Protein AF-A0A0Q8XQ26-F1 (afdb_monomer_lite)

Structure (mmCIF, N/CA/C/O backbone):
data_AF-A0A0Q8XQ26-F1
#
_entry.id   AF-A0A0Q8XQ26-F1
#
loop_
_atom_site.group_PDB
_atom_site.id
_atom_site.type_symbol
_atom_site.label_atom_id
_atom_site.label_alt_id
_atom_site.label_comp_id
_atom_site.label_asym_id
_atom_site.label_entity_id
_atom_site.label_seq_id
_atom_site.pdbx_PDB_ins_code
_atom_site.Cartn_x
_atom_site.Cartn_y
_atom_site.Cartn_z
_atom_site.occupancy
_atom_site.B_iso_or_equiv
_atom_site.auth_seq_id
_atom_site.auth_comp_id
_atom_site.auth_asym_id
_atom_site.auth_atom_id
_atom_site.pdbx_PDB_model_num
ATOM 1 N N . MET A 1 1 ? 8.847 16.265 -3.676 1.00 37.41 1 MET A N 1
ATOM 2 C CA . MET A 1 1 ? 8.189 16.111 -4.995 1.00 37.41 1 MET A CA 1
ATOM 3 C C . MET A 1 1 ? 8.810 14.919 -5.728 1.00 37.41 1 MET A C 1
ATOM 5 O O . MET A 1 1 ? 9.864 15.051 -6.339 1.00 37.41 1 MET A O 1
ATOM 9 N N . ILE A 1 2 ? 8.237 13.720 -5.571 1.00 44.59 2 ILE A N 1
ATOM 10 C CA . ILE A 1 2 ? 8.802 12.487 -6.148 1.00 44.59 2 ILE A CA 1
ATOM 11 C C . ILE A 1 2 ? 8.500 12.443 -7.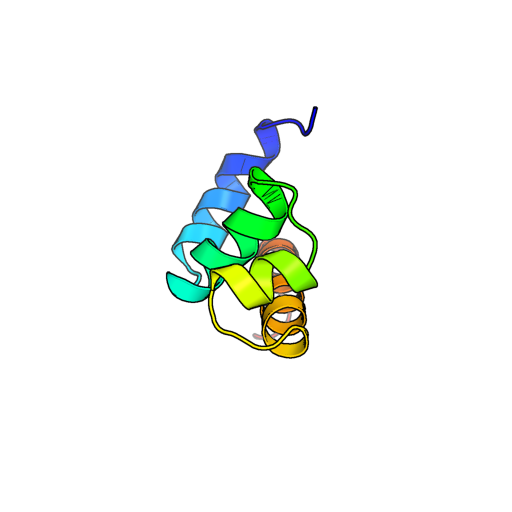652 1.00 44.59 2 ILE A C 1
ATOM 13 O O . ILE A 1 2 ? 7.374 12.630 -8.104 1.00 44.59 2 ILE A O 1
ATOM 17 N N . ARG A 1 3 ? 9.572 12.279 -8.424 1.00 46.50 3 ARG A N 1
ATOM 18 C CA . ARG A 1 3 ? 9.700 12.606 -9.846 1.00 46.50 3 ARG A CA 1
ATOM 19 C C . ARG A 1 3 ? 9.108 11.482 -10.712 1.00 46.50 3 ARG A C 1
ATOM 21 O O . ARG A 1 3 ? 9.604 10.358 -10.724 1.00 46.50 3 ARG A O 1
ATOM 28 N N . TRP A 1 4 ? 8.064 11.806 -11.472 1.00 51.44 4 TRP A N 1
ATOM 29 C CA . TRP A 1 4 ? 7.216 10.892 -12.253 1.00 51.44 4 TRP A CA 1
ATOM 30 C C . TRP A 1 4 ? 7.905 10.140 -13.415 1.00 51.44 4 TRP A C 1
ATOM 32 O O . TRP A 1 4 ? 7.277 9.310 -14.070 1.00 51.44 4 TRP A O 1
ATOM 42 N N . LEU A 1 5 ? 9.199 10.345 -13.689 1.00 47.69 5 LEU A N 1
ATOM 43 C CA . LEU A 1 5 ? 9.875 9.682 -14.817 1.00 47.69 5 LEU A CA 1
ATOM 44 C C . LEU A 1 5 ? 10.105 8.167 -14.617 1.00 47.69 5 LEU A C 1
ATOM 46 O O . LEU A 1 5 ? 10.188 7.431 -15.599 1.00 47.69 5 LEU A O 1
ATOM 50 N N . LYS A 1 6 ? 10.095 7.653 -13.377 1.00 53.34 6 LYS A N 1
ATOM 51 C CA . LYS A 1 6 ? 10.165 6.199 -13.088 1.00 53.34 6 LYS A CA 1
ATOM 52 C C . LYS A 1 6 ? 8.828 5.457 -13.338 1.00 53.34 6 LYS A C 1
ATOM 54 O O . LYS A 1 6 ? 8.780 4.226 -13.298 1.00 53.34 6 LYS A O 1
ATOM 59 N N . MET A 1 7 ? 7.747 6.179 -13.669 1.00 55.53 7 MET A N 1
ATOM 60 C CA . MET A 1 7 ? 6.362 5.675 -13.703 1.00 55.53 7 MET A CA 1
ATOM 61 C C . MET A 1 7 ? 6.037 4.677 -14.819 1.00 55.53 7 MET A C 1
ATOM 63 O O . MET A 1 7 ? 5.057 3.955 -14.690 1.00 55.53 7 MET A O 1
ATOM 67 N N . ARG A 1 8 ? 6.777 4.596 -15.934 1.00 59.00 8 ARG A N 1
ATOM 68 C CA . ARG A 1 8 ? 6.446 3.606 -16.991 1.00 59.00 8 ARG A CA 1
ATOM 69 C C . ARG A 1 8 ? 6.779 2.171 -16.578 1.00 59.00 8 ARG A C 1
ATOM 71 O O . ARG A 1 8 ? 5.970 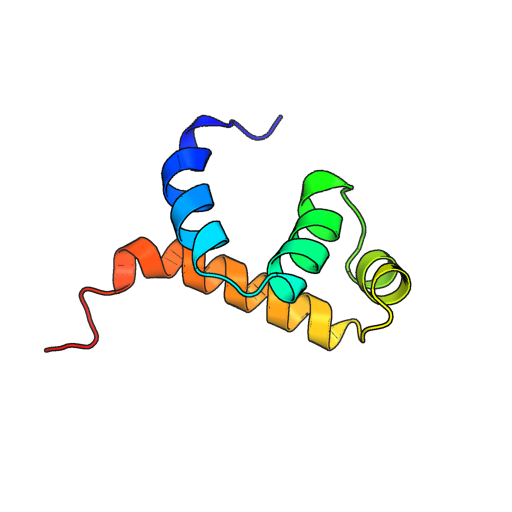1.277 -16.818 1.00 59.00 8 ARG A O 1
ATOM 78 N N . ARG A 1 9 ? 7.939 1.951 -15.947 1.00 60.12 9 ARG A N 1
ATOM 79 C CA . ARG A 1 9 ? 8.310 0.636 -15.391 1.00 60.12 9 ARG A CA 1
ATOM 80 C C . ARG A 1 9 ? 7.457 0.312 -14.169 1.00 60.12 9 ARG A C 1
ATOM 82 O O . ARG A 1 9 ? 6.884 -0.771 -14.116 1.00 60.12 9 ARG A O 1
ATOM 89 N N . MET A 1 10 ? 7.269 1.299 -13.288 1.00 66.88 10 MET A N 1
ATOM 90 C CA . MET A 1 10 ? 6.365 1.186 -12.143 1.00 66.88 10 MET A CA 1
ATOM 91 C C . MET A 1 10 ? 4.956 0.798 -12.580 1.00 66.88 10 MET A C 1
ATOM 93 O O . MET A 1 10 ? 4.467 -0.205 -12.100 1.00 66.88 10 MET A O 1
ATOM 97 N N . ARG A 1 11 ? 4.341 1.478 -13.560 1.00 66.56 11 ARG A N 1
ATOM 98 C CA . ARG A 1 11 ? 2.987 1.150 -14.052 1.00 66.56 11 ARG A CA 1
ATOM 99 C C . ARG A 1 11 ? 2.857 -0.262 -14.621 1.00 66.56 11 ARG A C 1
ATOM 101 O O . ARG A 1 11 ? 1.795 -0.855 -14.472 1.00 66.56 11 ARG A O 1
ATOM 108 N N . ARG A 1 12 ? 3.891 -0.810 -15.272 1.00 67.75 12 ARG A N 1
ATOM 109 C CA . ARG A 1 12 ? 3.865 -2.203 -15.763 1.00 67.75 12 ARG A CA 1
ATOM 110 C C . ARG A 1 12 ? 3.896 -3.208 -14.617 1.00 67.75 12 ARG A C 1
ATOM 112 O O . ARG A 1 12 ? 3.099 -4.136 -14.626 1.00 67.75 12 ARG A O 1
ATOM 119 N N . ALA A 1 13 ? 4.77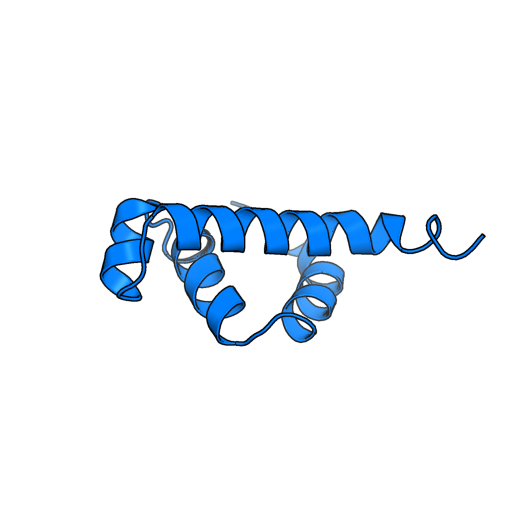4 -2.999 -13.641 1.00 69.19 13 ALA A N 1
ATOM 120 C CA . ALA A 1 13 ? 4.825 -3.824 -12.438 1.00 69.19 13 ALA A CA 1
ATOM 121 C C . ALA A 1 13 ? 3.548 -3.666 -11.594 1.00 69.19 13 ALA A C 1
ATOM 123 O O . ALA A 1 13 ? 2.980 -4.658 -11.157 1.00 69.19 13 ALA A O 1
ATOM 124 N N . PHE A 1 14 ? 3.026 -2.441 -11.481 1.00 70.19 14 PHE A N 1
ATOM 125 C CA . PHE A 1 14 ? 1.737 -2.137 -10.859 1.00 70.19 14 PHE A CA 1
ATOM 126 C C . PHE A 1 14 ? 0.609 -2.905 -11.535 1.00 70.19 14 PHE A C 1
ATOM 128 O O . PHE A 1 14 ? -0.127 -3.601 -10.857 1.00 70.19 14 PHE A O 1
ATOM 135 N N . ARG A 1 15 ? 0.516 -2.880 -12.871 1.00 70.00 15 ARG A N 1
ATOM 136 C CA . ARG A 1 15 ? -0.484 -3.658 -13.625 1.00 70.00 15 ARG A CA 1
ATOM 137 C C . ARG A 1 15 ? -0.363 -5.177 -13.462 1.00 70.00 15 ARG A C 1
ATOM 139 O O . ARG A 1 15 ? -1.326 -5.871 -13.767 1.00 70.00 15 ARG A O 1
ATOM 146 N N . ALA A 1 16 ? 0.778 -5.688 -13.009 1.00 75.56 16 ALA A N 1
ATOM 147 C CA . ALA A 1 16 ? 0.964 -7.107 -12.716 1.00 75.56 16 ALA A CA 1
ATOM 148 C C . ALA A 1 16 ? 0.616 -7.477 -11.260 1.00 75.56 16 ALA A C 1
ATOM 150 O O . ALA A 1 16 ? 0.518 -8.660 -10.954 1.00 75.56 16 ALA A O 1
ATOM 151 N N . LEU A 1 17 ? 0.439 -6.490 -10.373 1.00 71.31 17 LEU A N 1
ATOM 152 C CA . LEU A 1 17 ? 0.063 -6.696 -8.971 1.00 71.31 17 LEU A CA 1
ATOM 153 C C . LEU A 1 17 ? -1.459 -6.871 -8.807 1.00 71.31 17 LEU A C 1
ATOM 155 O O . LEU A 1 17 ? -2.202 -6.330 -9.629 1.00 71.31 17 LEU A O 1
ATOM 159 N N . PRO A 1 18 ? -1.935 -7.567 -7.760 1.00 80.25 18 PRO A N 1
ATOM 160 C CA . PRO A 1 18 ? -3.359 -7.650 -7.418 1.00 80.25 18 PRO A CA 1
ATOM 161 C C . PRO A 1 18 ? -3.970 -6.267 -7.155 1.00 80.25 18 PRO A C 1
ATOM 163 O O . PRO A 1 18 ? -3.284 -5.370 -6.669 1.00 80.25 18 PRO A O 1
ATOM 166 N N . GLU A 1 19 ? -5.262 -6.083 -7.440 1.00 81.56 19 GLU A N 1
ATOM 167 C CA . GLU A 1 19 ? -5.949 -4.803 -7.187 1.00 81.56 19 GLU A CA 1
ATOM 168 C C . GLU A 1 19 ? -5.936 -4.403 -5.708 1.00 81.56 19 GLU A C 1
ATOM 170 O O . GLU A 1 19 ? -5.742 -3.229 -5.401 1.00 81.56 19 GLU A O 1
ATOM 175 N N . HIS A 1 20 ? -6.039 -5.378 -4.804 1.00 80.69 20 HIS A N 1
ATOM 176 C CA . HIS A 1 20 ? -5.964 -5.156 -3.360 1.00 80.69 20 HIS A CA 1
ATOM 177 C C . HIS A 1 20 ? -4.599 -4.583 -2.932 1.00 80.69 20 HIS A C 1
ATOM 179 O O . HIS A 1 20 ? -4.531 -3.534 -2.293 1.00 80.69 20 HIS A O 1
ATOM 185 N N . ASP A 1 21 ? -3.502 -5.187 -3.400 1.00 81.38 21 ASP A N 1
ATOM 186 C CA . ASP A 1 21 ? -2.135 -4.731 -3.111 1.00 81.38 21 ASP A CA 1
ATOM 187 C C . ASP A 1 21 ? -1.883 -3.305 -3.641 1.00 81.38 21 ASP A C 1
ATOM 189 O O . ASP A 1 21 ? -1.179 -2.505 -3.017 1.00 81.38 21 ASP A O 1
ATOM 193 N N . ARG A 1 22 ? -2.479 -2.955 -4.791 1.00 82.00 22 ARG A N 1
ATOM 194 C CA . ARG A 1 22 ? -2.394 -1.599 -5.362 1.00 82.00 22 ARG A CA 1
ATOM 195 C C . ARG A 1 22 ? -3.138 -0.570 -4.522 1.00 82.00 22 ARG A C 1
ATOM 197 O O . ARG A 1 22 ? -2.655 0.556 -4.423 1.00 82.00 22 ARG A O 1
ATOM 204 N N . ALA A 1 23 ? -4.299 -0.929 -3.977 1.00 85.19 23 ALA A N 1
ATOM 205 C CA . ALA A 1 23 ? -5.119 -0.034 -3.168 1.00 85.19 23 ALA A CA 1
ATOM 206 C C . ALA A 1 23 ? -4.405 0.320 -1.855 1.00 85.19 23 ALA A C 1
ATOM 208 O O . ALA A 1 23 ? -4.255 1.501 -1.539 1.00 85.19 23 ALA A O 1
ATOM 209 N N . ILE A 1 24 ? -3.855 -0.686 -1.169 1.00 83.88 24 ILE A N 1
ATOM 210 C CA . ILE A 1 24 ? -3.091 -0.505 0.074 1.00 83.88 24 ILE A CA 1
ATOM 211 C C . ILE A 1 24 ? -1.821 0.316 -0.176 1.00 83.88 24 ILE A C 1
ATOM 213 O O . ILE A 1 24 ? -1.600 1.339 0.474 1.00 83.88 24 ILE A O 1
ATOM 217 N N . PHE A 1 25 ? -1.003 -0.073 -1.163 1.00 82.81 25 PHE A N 1
ATOM 218 C CA . PHE A 1 25 ? 0.208 0.685 -1.499 1.00 82.81 25 PHE A CA 1
ATOM 219 C C . PHE A 1 25 ? -0.124 2.110 -1.950 1.00 82.81 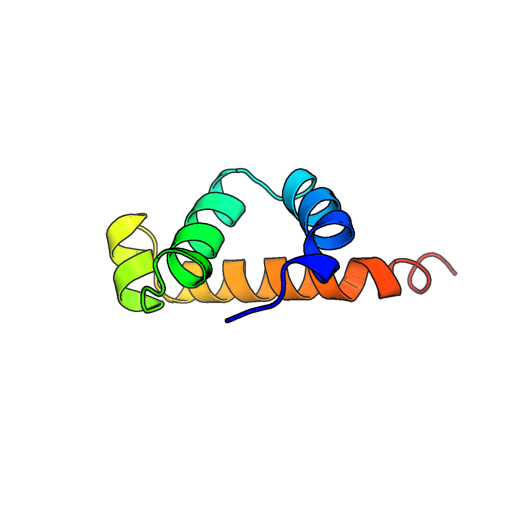25 PHE A C 1
ATOM 221 O O . PHE A 1 25 ? 0.630 3.046 -1.680 1.00 82.81 25 PHE A O 1
ATOM 228 N N . GLY A 1 26 ? -1.248 2.281 -2.646 1.00 81.00 26 GLY A N 1
ATOM 229 C CA . GLY A 1 26 ? -1.720 3.579 -3.090 1.00 81.00 26 GLY A CA 1
ATOM 230 C C . GLY A 1 26 ? -2.032 4.509 -1.922 1.00 81.00 26 GLY A C 1
ATOM 231 O O . GLY A 1 26 ? -1.574 5.645 -1.929 1.00 81.00 26 GLY A O 1
ATOM 232 N N . SER A 1 27 ? -2.702 4.010 -0.886 1.00 81.38 27 SER A N 1
ATOM 233 C CA . SER A 1 27 ? -2.989 4.782 0.326 1.00 81.38 27 SER A CA 1
ATOM 234 C C . SER A 1 27 ? -1.726 5.174 1.100 1.00 81.38 27 SER A C 1
ATOM 236 O O . SER A 1 27 ? -1.570 6.329 1.479 1.00 81.38 27 SER A O 1
ATOM 238 N N . VAL A 1 28 ? -0.755 4.271 1.253 1.00 81.31 28 VAL A N 1
ATOM 239 C CA . VAL A 1 28 ? 0.512 4.612 1.933 1.00 81.31 28 VAL A CA 1
ATOM 240 C C . VAL A 1 28 ? 1.336 5.619 1.117 1.00 81.31 28 VAL A C 1
ATOM 242 O O . VAL A 1 28 ? 1.984 6.511 1.661 1.00 81.31 28 VAL A O 1
ATOM 245 N N . ARG A 1 29 ? 1.350 5.497 -0.218 1.00 79.44 29 ARG A N 1
ATOM 246 C CA . ARG A 1 29 ? 2.283 6.257 -1.069 1.00 79.44 29 ARG A CA 1
ATOM 247 C C . ARG A 1 29 ? 1.712 7.532 -1.689 1.00 79.44 29 ARG A C 1
ATOM 249 O O . ARG A 1 29 ? 2.490 8.452 -1.937 1.00 79.44 29 ARG A O 1
ATOM 256 N N . PHE A 1 30 ? 0.415 7.578 -1.988 1.00 77.00 30 PHE A N 1
ATOM 257 C CA . PHE A 1 30 ? -0.247 8.735 -2.605 1.00 77.00 30 PHE A CA 1
ATOM 258 C C . PHE A 1 30 ? -1.008 9.577 -1.585 1.00 77.00 30 PHE A C 1
ATOM 260 O O . PHE A 1 30 ? -0.886 10.797 -1.636 1.00 77.00 30 PHE A O 1
ATOM 267 N N . ASP A 1 31 ? -1.722 8.949 -0.647 1.00 80.44 31 ASP A N 1
ATOM 268 C CA . ASP A 1 31 ? -2.373 9.659 0.462 1.00 80.44 31 ASP A CA 1
ATOM 269 C C . ASP A 1 31 ? -1.400 9.974 1.613 1.00 80.44 31 ASP A C 1
ATOM 271 O O . ASP A 1 31 ? -1.756 10.718 2.520 1.00 80.44 31 ASP A O 1
ATOM 275 N N . ASN A 1 32 ? -0.162 9.457 1.552 1.00 80.44 32 ASN A N 1
ATOM 276 C CA . ASN A 1 32 ? 0.880 9.642 2.570 1.00 80.44 32 ASN A CA 1
ATOM 277 C C . ASN A 1 32 ? 0.427 9.209 3.978 1.00 80.44 32 ASN A C 1
ATOM 279 O O . ASN A 1 32 ? 0.821 9.819 4.969 1.00 80.44 32 ASN A O 1
ATOM 283 N N . LEU A 1 33 ? -0.420 8.179 4.027 1.00 84.00 33 LEU A N 1
ATOM 284 C CA . LEU A 1 33 ? -0.908 7.571 5.259 1.00 84.00 33 LEU A CA 1
ATOM 285 C C . LEU A 1 33 ? 0.177 6.721 5.908 1.00 84.00 33 LEU A C 1
ATOM 287 O O . LEU A 1 33 ? 0.957 6.059 5.209 1.00 84.00 33 LEU A O 1
ATOM 291 N N . ASP A 1 34 ? 0.164 6.681 7.236 1.00 85.50 34 ASP A N 1
ATOM 292 C CA . ASP A 1 34 ? 0.975 5.720 7.972 1.00 85.50 34 ASP A CA 1
ATOM 293 C C . ASP A 1 34 ? 0.477 4.278 7.739 1.00 85.50 34 ASP A C 1
ATOM 295 O O . ASP A 1 34 ? -0.662 4.049 7.315 1.00 85.50 34 ASP A O 1
ATOM 299 N N . CYS A 1 35 ? 1.318 3.277 8.015 1.00 78.94 35 CYS A N 1
ATOM 300 C CA . CYS A 1 35 ? 0.937 1.869 7.879 1.00 78.94 35 CYS A CA 1
ATOM 301 C C . CYS A 1 35 ? -0.277 1.524 8.753 1.00 78.94 35 CYS A C 1
ATOM 303 O O . CYS A 1 35 ? -1.100 0.704 8.347 1.00 78.94 35 CYS A O 1
ATOM 305 N N . VAL A 1 36 ? -0.407 2.176 9.913 1.00 86.12 36 VAL A N 1
ATOM 306 C CA . VAL A 1 36 ? -1.566 2.030 10.806 1.00 86.12 36 VAL A CA 1
ATOM 307 C C . VAL A 1 36 ? -2.832 2.599 10.165 1.00 86.12 36 VAL A C 1
ATOM 309 O O . VAL A 1 36 ? -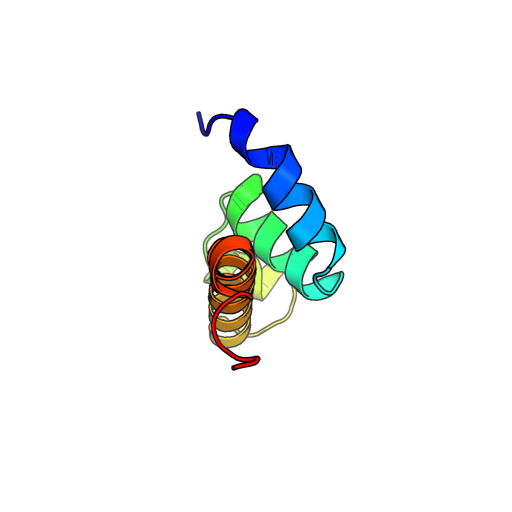3.833 1.898 10.055 1.00 86.12 36 VAL A O 1
ATOM 312 N N . GLU A 1 37 ? -2.775 3.821 9.639 1.00 86.19 37 GLU A N 1
ATOM 313 C CA . GLU A 1 37 ? -3.941 4.464 9.022 1.00 86.19 37 GLU A CA 1
ATOM 314 C C . GLU A 1 37 ? -4.372 3.767 7.722 1.00 86.19 37 GLU A C 1
ATOM 316 O O . GLU A 1 37 ? -5.559 3.696 7.393 1.00 86.19 37 GLU A O 1
ATOM 321 N N . ALA A 1 38 ? -3.416 3.217 6.970 1.00 86.31 38 ALA A N 1
ATOM 322 C CA . ALA A 1 38 ? -3.706 2.392 5.805 1.00 86.31 38 ALA A CA 1
ATOM 323 C C . ALA A 1 38 ? -4.360 1.058 6.204 1.00 86.31 38 ALA A C 1
ATOM 325 O O . ALA A 1 38 ? -5.300 0.625 5.537 1.00 86.31 38 ALA A O 1
ATOM 326 N N . ALA A 1 39 ? -3.904 0.430 7.289 1.00 87.44 39 ALA A N 1
ATOM 327 C CA . ALA A 1 39 ? -4.484 -0.802 7.819 1.00 87.44 39 ALA A CA 1
ATOM 328 C C . ALA A 1 39 ? -5.948 -0.585 8.234 1.00 87.44 39 ALA A C 1
ATOM 330 O O . ALA A 1 39 ? -6.837 -1.316 7.793 1.00 87.44 39 ALA A O 1
ATOM 331 N N . GLU A 1 40 ? -6.221 0.495 8.969 1.00 88.19 40 GLU A N 1
ATOM 332 C CA . GLU A 1 40 ? -7.578 0.881 9.366 1.00 88.19 40 GLU A CA 1
ATOM 333 C C . GLU A 1 40 ? -8.469 1.205 8.159 1.00 88.19 40 GLU A C 1
ATOM 335 O O . GLU A 1 40 ? -9.608 0.744 8.081 1.00 88.19 40 GLU A O 1
ATOM 340 N N . ARG A 1 41 ? -7.945 1.941 7.171 1.00 86.81 41 ARG A N 1
ATOM 341 C CA . ARG A 1 41 ? -8.691 2.311 5.956 1.00 86.81 41 ARG A CA 1
ATOM 342 C C . ARG A 1 41 ? -9.075 1.107 5.094 1.00 86.81 41 ARG A C 1
ATOM 344 O O . ARG A 1 41 ? -10.123 1.137 4.451 1.00 86.81 41 ARG A O 1
ATOM 351 N N . HIS A 1 42 ? -8.235 0.077 5.052 1.00 83.69 42 HIS A N 1
ATOM 352 C CA . HIS A 1 42 ? -8.462 -1.123 4.238 1.00 83.69 42 HIS A CA 1
ATOM 353 C C . HIS A 1 42 ? -9.028 -2.302 5.040 1.00 83.69 42 HIS A C 1
ATOM 355 O O . HIS A 1 42 ? -9.288 -3.356 4.461 1.00 83.69 42 HIS A O 1
ATOM 361 N N . GLY A 1 43 ? -9.252 -2.128 6.348 1.00 87.81 43 GLY A N 1
ATOM 362 C CA . GLY A 1 43 ? -9.758 -3.176 7.238 1.00 87.81 43 GLY A CA 1
ATOM 363 C C . GLY A 1 43 ? -8.809 -4.370 7.373 1.00 87.81 43 GLY A C 1
ATOM 364 O O . GLY A 1 43 ? -9.265 -5.490 7.602 1.00 87.81 43 GLY A O 1
ATOM 365 N N . CYS A 1 44 ? -7.506 -4.154 7.187 1.00 86.88 44 CYS A N 1
ATOM 366 C CA . CYS A 1 44 ? -6.472 -5.183 7.268 1.00 86.88 44 CYS A CA 1
ATOM 367 C C . CYS A 1 44 ? -5.517 -4.918 8.440 1.00 86.88 44 CYS A C 1
ATOM 369 O O . CYS A 1 44 ? -5.578 -3.882 9.092 1.00 86.88 44 CYS A O 1
ATOM 371 N N . GLY A 1 45 ? -4.655 -5.886 8.762 1.00 89.75 45 GLY A N 1
ATOM 372 C CA . GLY A 1 45 ? -3.646 -5.714 9.809 1.00 89.75 45 GLY A CA 1
ATOM 373 C C . GLY A 1 45 ? -2.443 -4.899 9.327 1.00 89.75 45 GLY A C 1
ATOM 374 O O . GLY A 1 45 ? -2.084 -4.950 8.151 1.00 89.75 45 GLY A O 1
ATOM 375 N N . VAL A 1 46 ? -1.754 -4.214 10.243 1.00 88.62 46 VAL A N 1
ATOM 376 C CA . VAL A 1 46 ? -0.518 -3.462 9.937 1.00 88.62 46 VAL A CA 1
ATOM 377 C C . VAL A 1 46 ? 0.545 -4.367 9.305 1.00 88.62 46 VAL A C 1
ATOM 379 O O . VAL A 1 46 ? 1.139 -4.009 8.292 1.00 88.62 46 VAL A O 1
ATOM 382 N N . GLU A 1 47 ? 0.704 -5.592 9.812 1.00 88.06 47 GLU A N 1
ATOM 383 C CA . GLU A 1 47 ? 1.622 -6.582 9.231 1.00 88.06 47 GLU A CA 1
ATOM 384 C C . GLU A 1 47 ? 1.260 -6.965 7.787 1.00 88.06 47 GLU A C 1
ATOM 386 O O . GLU A 1 47 ? 2.130 -7.315 6.986 1.00 88.06 47 GLU A O 1
ATOM 391 N N . GLU A 1 48 ? -0.029 -6.924 7.439 1.00 85.25 48 GLU A N 1
ATOM 392 C CA . GLU A 1 48 ? -0.502 -7.166 6.075 1.00 85.25 48 GLU A CA 1
ATOM 393 C C . GLU A 1 48 ? -0.093 -6.008 5.160 1.00 85.25 48 GLU A C 1
ATOM 395 O O . GLU A 1 48 ? 0.439 -6.236 4.072 1.00 85.25 48 GLU A O 1
ATOM 400 N N . VAL A 1 49 ? -0.264 -4.769 5.632 1.00 86.69 49 VAL A N 1
ATOM 401 C CA . VAL A 1 49 ? 0.165 -3.557 4.924 1.00 86.69 49 VAL A CA 1
ATOM 402 C C . VAL A 1 49 ? 1.669 -3.582 4.678 1.00 86.69 49 VAL A C 1
ATOM 404 O O . VAL A 1 49 ? 2.108 -3.386 3.542 1.00 86.69 49 VAL A O 1
ATOM 407 N N . GLU A 1 50 ? 2.469 -3.900 5.693 1.00 86.62 50 GLU A N 1
ATOM 408 C CA . GLU A 1 50 ? 3.924 -4.000 5.555 1.00 86.62 50 GLU A CA 1
ATOM 409 C C . GLU A 1 50 ? 4.336 -5.100 4.569 1.00 86.62 50 GLU A C 1
ATOM 411 O O . GLU A 1 50 ? 5.181 -4.871 3.695 1.00 86.62 50 GLU A O 1
ATOM 416 N N . ARG A 1 51 ? 3.693 -6.275 4.631 1.00 87.12 51 ARG A N 1
ATOM 417 C CA . ARG A 1 51 ? 3.919 -7.366 3.668 1.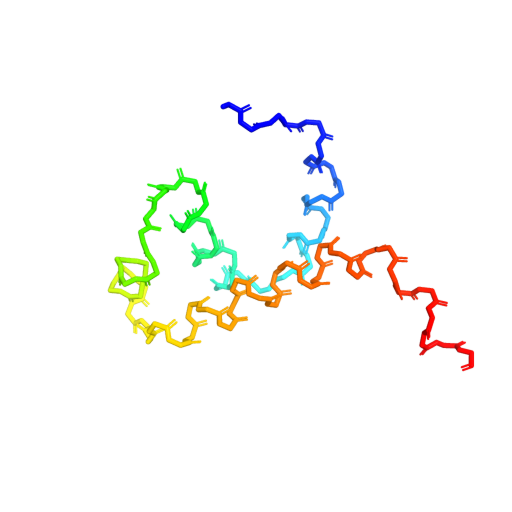00 87.12 51 ARG A CA 1
ATOM 418 C C . ARG A 1 51 ? 3.578 -6.953 2.239 1.00 87.12 51 ARG A C 1
ATOM 420 O O . ARG A 1 51 ? 4.328 -7.288 1.316 1.00 87.12 51 ARG A O 1
ATOM 427 N N . VAL A 1 52 ? 2.483 -6.223 2.042 1.00 84.69 52 VAL A N 1
ATOM 428 C CA . VAL A 1 52 ? 2.083 -5.694 0.731 1.00 84.69 52 VAL A CA 1
ATOM 429 C C . VAL A 1 52 ? 3.104 -4.676 0.231 1.00 84.69 52 VAL A C 1
ATOM 431 O O . VAL A 1 52 ? 3.578 -4.795 -0.901 1.00 84.69 52 VAL A O 1
ATOM 434 N N . VAL A 1 53 ? 3.515 -3.722 1.068 1.00 83.44 53 VAL A N 1
ATOM 435 C CA . VAL A 1 53 ? 4.525 -2.716 0.707 1.00 83.44 53 VAL A CA 1
ATOM 436 C C . VAL A 1 53 ? 5.845 -3.387 0.325 1.00 83.44 53 VAL A C 1
ATOM 438 O O . VAL A 1 53 ? 6.389 -3.092 -0.743 1.00 83.44 53 VAL A O 1
ATOM 441 N N . ALA A 1 54 ? 6.321 -4.346 1.120 1.00 84.88 54 ALA A N 1
ATOM 442 C CA . ALA A 1 54 ? 7.525 -5.114 0.820 1.00 84.88 54 ALA A CA 1
ATOM 443 C C . ALA A 1 54 ? 7.400 -5.882 -0.507 1.00 84.88 54 ALA A C 1
ATOM 445 O O . ALA A 1 54 ? 8.301 -5.819 -1.345 1.00 84.88 54 ALA A O 1
ATOM 446 N N . ARG A 1 55 ? 6.269 -6.554 -0.754 1.00 79.75 55 ARG A N 1
ATOM 447 C CA . ARG A 1 55 ? 6.020 -7.298 -2.000 1.00 79.75 55 ARG A CA 1
ATOM 448 C C . ARG A 1 55 ? 5.995 -6.383 -3.224 1.00 79.75 55 ARG A C 1
ATOM 450 O O . ARG A 1 55 ? 6.567 -6.736 -4.255 1.00 79.75 55 ARG A O 1
ATOM 457 N N . VAL A 1 56 ? 5.372 -5.210 -3.120 1.00 77.75 56 VAL A N 1
ATOM 458 C CA . VAL A 1 56 ? 5.336 -4.214 -4.200 1.00 77.75 56 VAL A CA 1
ATOM 459 C C . VAL A 1 56 ? 6.740 -3.680 -4.475 1.00 77.75 56 VAL A C 1
ATOM 461 O O . VAL A 1 56 ? 7.152 -3.638 -5.632 1.00 77.75 56 VAL A O 1
ATOM 464 N N . LEU A 1 57 ? 7.511 -3.341 -3.440 1.00 78.81 57 LEU A N 1
ATOM 465 C CA . LEU A 1 57 ? 8.899 -2.894 -3.590 1.00 78.81 57 LEU A CA 1
ATOM 466 C C . LEU A 1 57 ? 9.781 -3.976 -4.230 1.00 78.81 57 LEU A C 1
ATOM 468 O O . LEU A 1 57 ? 10.508 -3.679 -5.175 1.00 78.81 57 LEU A O 1
ATOM 472 N N . LEU A 1 58 ? 9.648 -5.234 -3.804 1.00 77.88 58 LEU A N 1
ATOM 473 C CA . LEU A 1 58 ? 10.351 -6.374 -4.399 1.00 77.88 58 LEU A CA 1
ATOM 474 C C . LEU A 1 58 ? 9.921 -6.650 -5.844 1.00 77.88 58 LEU A C 1
ATOM 476 O O . LEU A 1 58 ? 10.751 -7.028 -6.663 1.00 77.88 58 LEU A O 1
ATOM 480 N N . ALA A 1 59 ? 8.651 -6.458 -6.200 1.00 75.12 59 ALA A N 1
ATOM 481 C CA . ALA A 1 59 ? 8.184 -6.599 -7.581 1.00 75.12 59 ALA A CA 1
ATOM 482 C C . ALA A 1 59 ? 8.693 -5.462 -8.485 1.00 75.12 59 ALA A C 1
ATOM 484 O O . ALA A 1 59 ? 8.928 -5.666 -9.680 1.00 75.12 59 ALA A O 1
ATOM 485 N N . LEU A 1 60 ? 8.866 -4.268 -7.916 1.00 71.38 60 LEU A N 1
ATOM 486 C CA . LEU A 1 60 ? 9.430 -3.101 -8.589 1.00 71.38 60 LEU A CA 1
ATOM 487 C C . LEU A 1 60 ? 10.943 -3.218 -8.791 1.00 71.38 60 LEU A C 1
ATOM 489 O O . LEU A 1 60 ? 11.433 -2.825 -9.850 1.00 71.38 60 LEU A O 1
ATOM 493 N N . ASP A 1 61 ? 11.649 -3.776 -7.810 1.00 73.81 61 ASP A N 1
ATOM 494 C CA . ASP A 1 61 ? 13.085 -4.067 -7.861 1.00 73.81 61 ASP A CA 1
ATOM 495 C C . ASP A 1 61 ? 13.380 -5.295 -8.742 1.00 73.81 61 ASP A C 1
ATOM 497 O O . ASP A 1 61 ? 14.165 -5.253 -9.686 1.00 73.81 61 ASP A O 1
ATOM 501 N N . GLY A 1 62 ? 12.616 -6.371 -8.551 1.00 60.69 62 GLY A N 1
ATOM 502 C CA . GLY A 1 62 ? 12.704 -7.629 -9.292 1.00 60.69 62 GLY A CA 1
ATOM 503 C C . GLY A 1 62 ? 12.250 -7.557 -10.754 1.00 60.69 62 GLY A C 1
ATOM 504 O O . GLY A 1 62 ? 12.451 -8.516 -11.502 1.00 60.69 62 GLY A O 1
ATOM 505 N N . GLY A 1 63 ? 11.691 -6.429 -11.203 1.00 53.94 63 GLY A N 1
ATOM 506 C CA . GLY A 1 63 ? 11.590 -6.104 -12.629 1.00 53.94 63 GLY A CA 1
ATOM 507 C C . GLY A 1 63 ? 12.959 -5.996 -13.320 1.00 53.94 63 GLY A C 1
ATOM 508 O O . GLY A 1 63 ? 13.022 -6.132 -14.541 1.00 53.94 63 GLY A O 1
ATOM 509 N N . ASP A 1 64 ? 14.032 -5.807 -12.548 1.00 47.12 64 ASP A N 1
ATOM 510 C CA . ASP A 1 64 ? 15.431 -5.853 -12.988 1.00 47.12 64 ASP A CA 1
ATOM 511 C C . ASP A 1 64 ? 16.051 -7.258 -12.762 1.00 47.12 64 ASP A C 1
ATOM 513 O O . ASP A 1 64 ? 16.816 -7.757 -13.587 1.00 47.12 64 ASP A O 1
ATOM 517 N N . THR A 1 65 ? 15.626 -7.979 -11.713 1.00 44.06 65 THR A N 1
ATOM 518 C CA . THR A 1 65 ? 16.232 -9.263 -11.277 1.00 44.06 65 THR A CA 1
ATOM 519 C C . THR A 1 65 ? 15.518 -10.528 -11.785 1.00 44.06 65 THR A C 1
ATOM 521 O O . THR A 1 65 ? 15.949 -11.650 -11.510 1.00 44.06 65 THR A O 1
ATOM 524 N N . ARG A 1 66 ? 14.466 -10.416 -12.612 1.00 45.31 66 ARG A N 1
ATOM 525 C CA . ARG A 1 66 ? 13.824 -11.588 -13.255 1.00 45.31 66 ARG A CA 1
ATOM 526 C C . ARG A 1 66 ? 14.718 -12.303 -14.294 1.00 45.31 66 ARG A C 1
ATOM 528 O O . ARG A 1 66 ? 14.265 -13.253 -14.925 1.00 45.31 66 ARG A O 1
ATOM 535 N N . ARG A 1 67 ? 15.983 -11.880 -14.445 1.00 47.56 67 ARG A N 1
ATOM 536 C CA . ARG A 1 67 ? 17.030 -12.525 -15.259 1.00 47.56 67 ARG A CA 1
ATOM 537 C C . ARG A 1 67 ? 17.852 -13.593 -14.509 1.00 47.56 67 ARG A C 1
ATOM 539 O O . ARG A 1 67 ? 18.638 -14.263 -15.154 1.00 47.56 67 ARG A O 1
ATOM 546 N N . ARG A 1 68 ? 17.706 -13.773 -13.184 1.00 48.69 68 ARG A N 1
ATOM 547 C CA . ARG A 1 68 ? 18.644 -14.597 -12.371 1.00 48.69 68 ARG A CA 1
ATOM 548 C C . ARG A 1 68 ? 18.061 -15.818 -11.634 1.00 48.69 68 ARG A C 1
ATOM 550 O O . ARG A 1 68 ? 18.695 -16.318 -10.713 1.00 48.69 68 ARG A O 1
ATOM 557 N N . LYS A 1 69 ? 16.864 -16.300 -11.989 1.00 40.28 69 LYS A N 1
ATOM 558 C CA . LYS A 1 69 ? 16.311 -17.574 -11.459 1.00 40.28 69 LYS A CA 1
ATOM 559 C C . LYS A 1 69 ? 15.673 -18.464 -12.541 1.00 40.28 69 LYS A C 1
ATOM 561 O O . LYS A 1 69 ? 14.687 -19.149 -12.288 1.00 40.28 69 LYS A O 1
ATOM 566 N N . ARG A 1 70 ? 16.204 -18.401 -13.767 1.00 43.69 70 ARG A N 1
ATOM 567 C CA . ARG A 1 70 ? 15.929 -19.348 -14.868 1.00 43.69 70 ARG A CA 1
ATOM 568 C C . ARG A 1 70 ? 17.241 -19.790 -15.538 1.00 43.69 70 ARG A C 1
ATOM 570 O O . ARG A 1 70 ? 17.281 -19.934 -16.753 1.00 43.69 70 ARG A O 1
ATOM 577 N N . GLU A 1 71 ? 18.300 -19.928 -14.751 1.00 39.34 71 GLU A N 1
ATOM 578 C CA . GLU A 1 71 ? 19.563 -20.552 -15.163 1.00 39.34 71 GLU A CA 1
ATOM 579 C C . GLU A 1 71 ? 19.877 -21.660 -14.162 1.00 39.34 71 GLU A C 1
ATOM 581 O O . GLU A 1 71 ? 19.618 -21.415 -12.956 1.00 39.34 71 GLU A O 1
#

pLDDT: mean 72.25, std 15.56, range [37.41, 89.75]

Foldseek 3Di:
DDDCPLVVLLVVLLVVDDPLLNQLLCCCPVVVDDLVVSCVVSVHDSVVSVVSNVVSVCSSVCSVVVVPPPD

Secondary structure (DSSP, 8-state):
---GGGHHHHHHHHHHS-HHHHHHHHHHHTS---HHHHHHHHT--HHHHHHHHHHHHHHHHHHHHTTSS--

Sequence (71 aa):
MIRWLKMRRMRRAFRALPEHDRAIFGSVRFDNLDCVEAAERHGCGVEEVERVVARVLLALDGGDTRRRKRE

Radius of gyration: 13.19 Å; chains: 1; bounding box: 29×37×28 Å